Protein AF-A0A9E3GQR1-F1 (afdb_monomer_lite)

Structure (mmCIF, N/CA/C/O backbone):
data_AF-A0A9E3GQR1-F1
#
_entry.id   AF-A0A9E3GQR1-F1
#
loop_
_atom_site.group_PDB
_atom_site.id
_atom_site.type_symbol
_atom_site.label_atom_id
_atom_site.label_alt_id
_atom_site.label_comp_id
_atom_site.label_asym_id
_atom_site.label_entity_id
_atom_site.label_seq_id
_atom_site.pdbx_PDB_ins_code
_atom_site.Cartn_x
_atom_site.Cartn_y
_atom_site.Cartn_z
_atom_site.occupancy
_atom_site.B_iso_or_equiv
_atom_site.auth_seq_id
_atom_site.auth_comp_id
_atom_site.auth_asym_id
_atom_site.auth_atom_id
_atom_site.pdbx_PDB_model_num
ATOM 1 N N . MET A 1 1 ? -14.538 -15.501 52.564 1.00 44.38 1 MET A N 1
ATOM 2 C CA . MET A 1 1 ? -15.039 -14.743 51.399 1.00 44.38 1 MET A CA 1
ATOM 3 C C . MET A 1 1 ? -13.835 -14.453 50.532 1.00 44.38 1 MET A C 1
ATOM 5 O O . MET A 1 1 ? -12.985 -13.691 50.967 1.00 44.38 1 MET A O 1
ATOM 9 N N . ALA A 1 2 ? -13.686 -15.174 49.420 1.00 40.41 2 ALA A N 1
ATOM 10 C CA . ALA A 1 2 ? -12.561 -14.984 48.511 1.00 40.41 2 ALA A CA 1
ATOM 11 C C . ALA A 1 2 ? -12.731 -13.649 47.776 1.00 40.41 2 ALA A C 1
ATOM 13 O O . ALA A 1 2 ? -13.845 -13.305 47.379 1.00 40.41 2 ALA A O 1
ATOM 14 N N . ALA A 1 3 ? -11.638 -12.897 47.686 1.00 46.56 3 ALA A N 1
ATOM 15 C CA . ALA A 1 3 ? -11.563 -11.668 46.924 1.00 46.56 3 ALA A CA 1
ATOM 16 C C . ALA A 1 3 ? -11.595 -11.976 45.419 1.00 46.56 3 ALA A C 1
ATOM 18 O O . ALA A 1 3 ? -11.119 -13.014 44.970 1.00 46.56 3 ALA A O 1
ATOM 19 N N . SER A 1 4 ? -12.198 -11.040 44.703 1.00 56.50 4 SER A N 1
ATOM 20 C CA . SER A 1 4 ? -12.275 -10.858 43.258 1.00 56.50 4 SER A CA 1
ATOM 21 C C . SER A 1 4 ? -10.955 -11.064 42.512 1.00 56.50 4 SER A C 1
ATOM 23 O O . SER A 1 4 ? -9.982 -10.384 42.833 1.00 56.50 4 SER A O 1
ATOM 25 N N . GLU A 1 5 ? -10.986 -11.860 41.443 1.00 49.97 5 GLU A N 1
ATOM 26 C CA . GLU A 1 5 ? -10.009 -11.821 40.346 1.00 49.97 5 GLU A CA 1
ATOM 27 C C . GLU A 1 5 ? -10.717 -12.081 39.003 1.00 49.97 5 GLU A C 1
ATOM 29 O O . GLU A 1 5 ? -10.378 -13.006 38.273 1.00 49.97 5 GLU A O 1
ATOM 34 N N . ASP A 1 6 ? -11.703 -11.251 38.653 1.00 49.91 6 ASP A N 1
ATOM 35 C CA . ASP A 1 6 ? -12.127 -11.119 37.253 1.00 49.91 6 ASP A CA 1
ATOM 36 C C . ASP A 1 6 ? -11.145 -10.161 36.566 1.00 49.91 6 ASP A C 1
ATOM 38 O O . ASP A 1 6 ? -11.406 -8.971 36.387 1.00 49.91 6 ASP A O 1
ATOM 42 N N . THR A 1 7 ? -9.947 -10.664 36.254 1.00 57.44 7 THR A N 1
ATOM 43 C CA . THR A 1 7 ? -9.057 -9.969 35.319 1.00 57.44 7 THR A CA 1
ATOM 44 C C . THR A 1 7 ? -9.609 -10.230 33.927 1.00 57.44 7 THR A C 1
ATOM 46 O O . THR A 1 7 ? -9.342 -11.264 33.324 1.00 57.44 7 THR A O 1
ATOM 49 N N . GLU A 1 8 ? -10.448 -9.314 33.455 1.00 50.88 8 GLU A N 1
ATOM 50 C CA . GLU A 1 8 ? -10.955 -9.307 32.087 1.00 50.88 8 GLU A CA 1
ATOM 51 C C . GLU A 1 8 ? -9.760 -9.268 31.118 1.00 50.88 8 GLU A C 1
ATOM 53 O O . GLU A 1 8 ? -9.038 -8.271 31.020 1.00 50.88 8 GLU A O 1
ATOM 58 N N . ASP A 1 9 ? -9.519 -10.393 30.444 1.00 52.91 9 ASP A N 1
ATOM 59 C CA . ASP A 1 9 ? -8.534 -10.552 29.376 1.00 52.91 9 ASP A CA 1
ATOM 60 C C . ASP A 1 9 ? -8.868 -9.558 28.253 1.00 52.91 9 ASP A C 1
ATOM 62 O O . ASP A 1 9 ? -9.715 -9.801 27.388 1.00 52.91 9 ASP A O 1
ATOM 66 N N . ARG A 1 10 ? -8.226 -8.387 28.267 1.00 56.09 10 ARG A N 1
ATOM 67 C CA . ARG A 1 10 ? -8.328 -7.410 27.182 1.00 56.09 10 ARG A CA 1
ATOM 68 C C . ARG A 1 10 ? -7.622 -7.991 25.960 1.00 56.09 10 ARG A C 1
ATOM 70 O O . ARG A 1 10 ? -6.415 -7.818 25.806 1.00 56.09 10 ARG A O 1
ATOM 77 N N . GLN A 1 11 ? -8.370 -8.685 25.103 1.00 62.16 11 GLN A N 1
ATOM 78 C CA . GLN A 1 11 ? -7.881 -9.142 23.805 1.00 62.16 11 GLN A CA 1
ATOM 79 C C . GLN A 1 11 ? -7.508 -7.923 22.956 1.00 62.16 11 GLN A C 1
ATOM 81 O O . GLN A 1 11 ? -8.365 -7.249 22.389 1.00 62.16 11 GLN A O 1
ATOM 86 N N . ASP A 1 12 ? -6.213 -7.631 22.900 1.00 75.12 12 ASP A N 1
ATOM 87 C CA . ASP A 1 12 ? -5.626 -6.789 21.866 1.00 75.12 12 ASP A CA 1
ATOM 88 C C . ASP A 1 12 ? -5.525 -7.643 20.598 1.00 75.12 12 ASP A C 1
ATOM 90 O O . ASP A 1 12 ? -4.536 -8.334 20.359 1.00 75.12 12 ASP A O 1
ATOM 94 N N . ASP A 1 13 ? -6.614 -7.681 19.827 1.00 88.31 13 ASP A N 1
ATOM 95 C CA . ASP A 1 13 ? -6.699 -8.454 18.584 1.00 88.31 13 ASP A CA 1
ATOM 96 C C . ASP A 1 13 ? -5.868 -7.835 17.441 1.00 88.31 13 ASP A C 1
ATOM 98 O O . ASP A 1 13 ? -5.835 -8.374 16.332 1.00 88.31 13 ASP A O 1
ATOM 102 N N . GLY A 1 14 ? -5.154 -6.731 17.707 1.00 91.38 14 GLY A N 1
ATOM 103 C CA . GLY A 1 14 ? -4.313 -6.033 16.741 1.00 91.38 14 GLY A CA 1
ATOM 104 C C . GLY A 1 14 ? -5.112 -5.361 15.626 1.00 91.38 14 GLY A C 1
ATOM 105 O O . GLY A 1 14 ? -4.546 -5.075 14.562 1.00 91.38 14 GLY A O 1
ATOM 106 N N . LEU A 1 15 ? -6.414 -5.134 15.833 1.00 94.56 15 LEU A N 1
ATOM 107 C CA . LEU A 1 15 ? -7.302 -4.519 14.857 1.00 94.56 15 LEU A CA 1
ATOM 108 C C . LEU A 1 15 ? -7.747 -3.115 15.281 1.00 94.56 15 LEU A C 1
ATOM 110 O O . LEU A 1 15 ? -7.987 -2.829 16.449 1.00 94.56 15 LEU A O 1
ATOM 114 N N . ILE A 1 16 ? -7.922 -2.244 14.290 1.00 94.25 16 ILE A N 1
ATOM 115 C CA . ILE A 1 16 ? -8.527 -0.916 14.425 1.00 94.25 16 ILE A CA 1
ATOM 116 C C . ILE A 1 16 ? -9.829 -0.855 13.623 1.00 94.25 16 ILE A C 1
ATOM 118 O O . ILE A 1 16 ? -9.967 -1.521 12.592 1.00 94.25 16 ILE A O 1
ATOM 122 N N . ALA A 1 17 ? -10.794 -0.071 14.102 1.00 93.69 17 ALA A N 1
ATOM 123 C CA . ALA A 1 17 ? -12.024 0.216 13.371 1.00 93.69 17 ALA A CA 1
ATOM 124 C C . ALA A 1 17 ? -11.780 1.372 12.393 1.00 93.69 17 ALA A C 1
ATOM 126 O O . ALA A 1 17 ? -11.366 2.444 12.819 1.00 93.69 17 ALA A O 1
ATOM 127 N N . GLY A 1 18 ? -12.031 1.146 11.104 1.00 90.62 18 GLY A N 1
ATOM 128 C CA . GLY A 1 18 ? -12.024 2.210 10.101 1.00 90.62 18 GLY A CA 1
ATOM 129 C C . GLY A 1 18 ? -13.372 2.927 10.002 1.00 90.62 18 GLY A C 1
ATOM 130 O O . GLY A 1 18 ? -14.406 2.393 10.411 1.00 90.62 18 GLY A O 1
ATOM 131 N N . ASP A 1 19 ? -13.367 4.101 9.372 1.00 89.12 19 ASP A N 1
ATOM 132 C CA . ASP A 1 19 ? -14.555 4.952 9.173 1.00 89.12 19 ASP A CA 1
ATOM 133 C C . ASP A 1 19 ? -15.680 4.275 8.369 1.00 89.12 19 ASP A C 1
ATOM 135 O O . ASP A 1 19 ? -16.850 4.642 8.469 1.00 89.12 19 ASP A O 1
ATOM 139 N N . ASP A 1 20 ? -15.342 3.256 7.577 1.00 91.75 20 ASP A N 1
ATOM 140 C CA . ASP A 1 20 ? -16.280 2.443 6.798 1.00 91.75 20 ASP A CA 1
ATOM 141 C C . ASP A 1 20 ? -16.865 1.254 7.585 1.00 91.75 20 ASP A C 1
ATOM 143 O O . ASP A 1 20 ? -17.519 0.381 7.007 1.00 91.75 20 ASP A O 1
ATOM 147 N N . GLY A 1 21 ? -16.616 1.191 8.897 1.00 91.69 21 GLY A N 1
ATOM 148 C CA . GLY A 1 21 ? -17.088 0.136 9.793 1.00 91.69 21 GLY A CA 1
ATOM 149 C C . GLY A 1 21 ? -16.331 -1.189 9.663 1.00 91.69 21 GLY A C 1
ATOM 150 O O . GLY A 1 21 ? -16.716 -2.178 10.291 1.00 91.69 21 GLY A O 1
ATOM 151 N N . ARG A 1 22 ? -15.261 -1.250 8.858 1.00 93.44 22 ARG A N 1
ATOM 152 C CA . ARG A 1 22 ? -14.432 -2.455 8.711 1.00 93.44 22 ARG A CA 1
ATOM 153 C C . ARG A 1 22 ? -13.306 -2.470 9.735 1.00 93.44 22 ARG A C 1
ATOM 155 O O . ARG A 1 22 ? -12.705 -1.439 10.024 1.00 93.44 22 ARG A O 1
ATOM 162 N N . ARG A 1 23 ? -12.971 -3.662 10.236 1.00 94.75 23 ARG A N 1
ATOM 163 C CA . ARG A 1 23 ? -11.788 -3.860 11.083 1.00 94.75 23 ARG A CA 1
ATOM 164 C C . ARG A 1 23 ? -10.568 -4.161 10.217 1.00 94.75 23 ARG A C 1
ATOM 166 O O . ARG A 1 23 ? -10.645 -5.018 9.338 1.00 94.75 23 ARG A O 1
ATOM 173 N N . ARG A 1 24 ? -9.463 -3.460 10.456 1.00 95.56 24 ARG A N 1
ATOM 174 C CA . ARG A 1 24 ? -8.188 -3.607 9.730 1.00 95.56 24 ARG A CA 1
ATOM 175 C C . ARG A 1 24 ? -7.042 -3.790 10.704 1.00 95.56 24 ARG A C 1
ATOM 177 O O . ARG A 1 2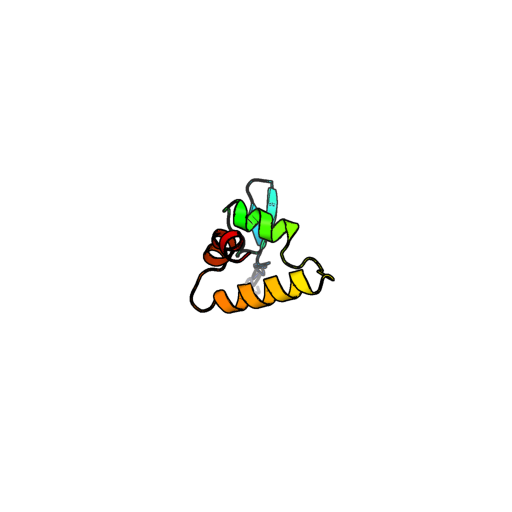4 ? -7.196 -3.470 11.875 1.00 95.56 24 ARG A O 1
ATOM 184 N N . CYS A 1 25 ? -5.898 -4.275 10.233 1.00 95.81 25 CYS A N 1
ATOM 185 C CA . CYS A 1 25 ? -4.708 -4.343 11.074 1.00 95.81 25 CYS A CA 1
ATOM 186 C C . CYS A 1 25 ? -4.317 -2.951 11.593 1.00 95.81 25 CYS A C 1
ATOM 188 O O . CYS A 1 25 ? -4.402 -1.964 10.861 1.00 95.81 25 CYS A O 1
ATOM 190 N N . TRP A 1 26 ? -3.828 -2.891 12.832 1.00 94.31 26 TRP A N 1
ATOM 191 C CA . TRP A 1 26 ? -3.456 -1.654 13.530 1.00 94.31 26 TRP A CA 1
ATOM 192 C C . TRP A 1 26 ? -2.492 -0.745 12.753 1.00 94.31 26 TRP A C 1
ATOM 194 O O . TRP A 1 26 ? -2.524 0.471 12.914 1.00 94.31 26 TRP A O 1
ATOM 204 N N . TRP A 1 27 ? -1.648 -1.317 11.890 1.00 93.56 27 TRP A N 1
ATOM 205 C CA . TRP A 1 27 ? -0.659 -0.575 11.105 1.00 93.56 27 TRP A CA 1
ATOM 206 C C . TRP A 1 27 ? -1.242 0.146 9.884 1.00 93.56 27 TRP A C 1
ATOM 208 O O . TRP A 1 27 ? -0.557 0.981 9.296 1.00 93.56 27 TRP A O 1
ATOM 218 N N . CYS A 1 28 ? -2.471 -0.183 9.475 1.00 93.56 28 CYS A N 1
ATOM 219 C CA . CYS A 1 28 ? -3.085 0.363 8.266 1.00 93.56 28 CYS A CA 1
ATOM 220 C C . CYS A 1 28 ? -3.347 1.875 8.381 1.00 93.56 28 CYS A C 1
ATOM 222 O O . CYS A 1 28 ? -3.159 2.606 7.407 1.00 93.56 28 CYS A O 1
ATOM 224 N N . GLY A 1 29 ? -3.758 2.339 9.568 1.00 91.19 29 GLY A N 1
ATOM 225 C CA . GLY A 1 29 ? -4.223 3.712 9.781 1.00 91.19 29 GLY A CA 1
ATOM 226 C C . GLY A 1 29 ? -5.365 4.104 8.834 1.00 91.19 29 GLY A C 1
ATOM 227 O O . GLY A 1 29 ? -6.081 3.238 8.326 1.00 91.19 29 GLY A O 1
ATOM 228 N N . ASP A 1 30 ? -5.476 5.409 8.562 1.00 92.50 30 ASP A N 1
ATOM 229 C CA . ASP A 1 30 ? -6.598 6.000 7.812 1.00 92.50 30 ASP A CA 1
ATOM 230 C C . ASP A 1 30 ? -6.193 6.602 6.452 1.00 92.50 30 ASP A C 1
ATOM 232 O O . ASP A 1 30 ? -7.038 7.117 5.719 1.00 92.50 30 ASP A O 1
ATOM 236 N N . ASP A 1 31 ? -4.903 6.561 6.080 1.00 94.62 31 ASP A N 1
ATOM 237 C CA . ASP A 1 31 ? -4.454 7.060 4.771 1.00 94.62 31 ASP A CA 1
ATOM 238 C C . ASP A 1 31 ? -5.099 6.206 3.655 1.00 94.62 31 ASP A C 1
ATOM 240 O O . ASP A 1 31 ? -4.851 4.995 3.602 1.00 94.62 31 ASP A O 1
ATOM 244 N N . PRO A 1 32 ? -5.889 6.797 2.732 1.00 95.38 32 PRO A N 1
ATOM 245 C CA . PRO A 1 32 ? -6.623 6.037 1.721 1.00 95.38 32 PRO A CA 1
ATOM 246 C C . PRO A 1 32 ? -5.737 5.160 0.830 1.00 95.38 32 PRO A C 1
ATOM 248 O O . PRO A 1 32 ? -6.178 4.098 0.384 1.00 95.38 32 PRO A O 1
ATOM 251 N N . LEU A 1 33 ? -4.490 5.572 0.570 1.00 96.44 33 LEU A N 1
ATOM 252 C CA . LEU A 1 33 ? -3.537 4.769 -0.199 1.00 96.44 33 LEU A CA 1
ATOM 253 C C . LEU A 1 33 ? -3.134 3.519 0.583 1.00 96.44 33 LEU A C 1
ATOM 255 O O . LEU A 1 33 ? -3.057 2.428 0.015 1.00 96.44 33 LEU A O 1
ATOM 259 N N . TYR A 1 34 ? -2.891 3.674 1.883 1.00 95.88 34 TYR A N 1
ATOM 260 C CA . TYR A 1 34 ? -2.473 2.568 2.732 1.00 95.88 34 TYR A CA 1
ATOM 261 C C . TYR A 1 34 ? -3.628 1.591 2.980 1.00 95.88 34 TYR A C 1
ATOM 263 O O . TYR A 1 34 ? -3.437 0.381 2.869 1.00 95.88 34 TYR A O 1
ATOM 271 N N . VAL A 1 35 ? -4.839 2.119 3.183 1.00 96.69 35 VAL A N 1
ATOM 272 C CA . VAL A 1 35 ? -6.088 1.349 3.273 1.00 96.69 35 VAL A CA 1
ATOM 273 C C . VAL A 1 35 ? -6.344 0.549 1.999 1.00 96.69 35 VAL A C 1
ATOM 275 O O . VAL A 1 35 ? -6.613 -0.651 2.059 1.00 96.69 35 VAL A O 1
ATOM 278 N N . ALA A 1 36 ? -6.214 1.175 0.827 1.00 96.94 36 ALA A N 1
ATOM 279 C CA . ALA A 1 36 ? -6.390 0.478 -0.442 1.00 96.94 36 ALA A CA 1
ATOM 280 C C . ALA A 1 36 ? -5.348 -0.637 -0.633 1.00 96.94 36 ALA A C 1
ATOM 282 O O . ALA A 1 36 ? -5.707 -1.733 -1.071 1.00 96.94 36 ALA A O 1
ATOM 283 N N . TYR A 1 37 ? -4.086 -0.375 -0.276 1.00 97.25 37 TYR A N 1
ATOM 284 C CA . TYR A 1 37 ? -3.017 -1.372 -0.310 1.00 97.25 37 TYR A CA 1
ATOM 285 C C . TYR A 1 37 ? -3.302 -2.547 0.638 1.00 97.25 37 TYR A C 1
ATOM 287 O O . TYR A 1 37 ? -3.237 -3.702 0.215 1.00 97.25 37 TYR A O 1
ATOM 295 N N . HIS A 1 38 ? -3.676 -2.270 1.890 1.00 97.19 38 HIS A N 1
ATOM 296 C CA . HIS A 1 38 ? -4.050 -3.282 2.879 1.00 97.19 38 HIS A CA 1
ATOM 297 C C . HIS A 1 38 ? -5.191 -4.172 2.363 1.00 97.19 38 HIS A C 1
ATOM 299 O O . HIS A 1 38 ? -5.061 -5.392 2.320 1.00 97.19 38 HIS A O 1
ATOM 305 N N . ASP A 1 39 ? -6.289 -3.565 1.908 1.00 96.75 39 ASP A N 1
ATOM 306 C CA . ASP A 1 39 ? -7.511 -4.296 1.563 1.00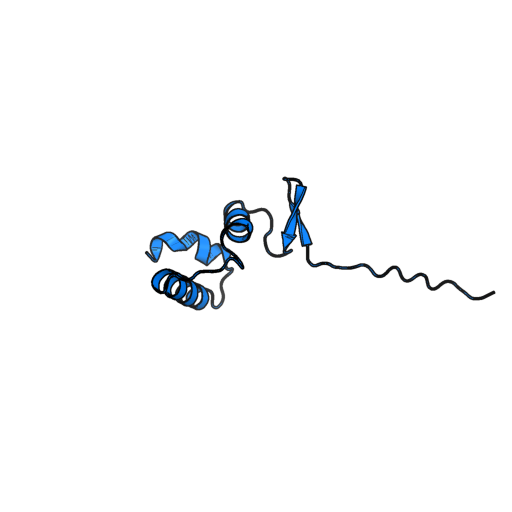 96.75 39 ASP A CA 1
ATOM 307 C C . ASP A 1 39 ? -7.379 -5.137 0.282 1.00 96.75 39 ASP A C 1
ATOM 309 O O . ASP A 1 39 ? -8.049 -6.168 0.124 1.00 96.75 39 ASP A O 1
ATOM 313 N N . ARG A 1 40 ? -6.561 -4.676 -0.672 1.00 96.94 40 ARG A N 1
ATOM 314 C CA . ARG A 1 40 ? -6.533 -5.224 -2.038 1.00 96.94 40 ARG A CA 1
ATOM 315 C C . ARG A 1 40 ? -5.244 -5.942 -2.399 1.00 96.94 40 ARG A C 1
ATOM 317 O O . ARG A 1 40 ? -5.275 -6.765 -3.310 1.00 96.94 40 ARG A O 1
ATOM 324 N N . GLU A 1 41 ? -4.135 -5.655 -1.726 1.00 96.69 41 GLU A N 1
ATOM 325 C CA . GLU A 1 41 ? -2.817 -6.154 -2.130 1.00 96.69 41 GLU A CA 1
ATOM 326 C C . GLU A 1 41 ? -2.072 -6.904 -1.029 1.00 96.69 41 GLU A C 1
ATOM 328 O O . GLU A 1 41 ? -1.382 -7.884 -1.328 1.00 96.69 41 GLU A O 1
ATOM 333 N N . TRP A 1 42 ? -2.168 -6.448 0.221 1.00 96.31 42 TRP A N 1
ATOM 334 C CA . TRP A 1 42 ? -1.429 -7.042 1.329 1.00 96.31 42 TRP A CA 1
ATOM 335 C C . TRP A 1 42 ? -2.000 -8.417 1.699 1.00 96.31 42 TRP A C 1
ATOM 337 O O . TRP A 1 42 ? -3.212 -8.609 1.771 1.00 96.31 42 TRP A O 1
ATOM 347 N N . GLY A 1 43 ? -1.123 -9.411 1.861 1.00 95.12 43 GLY A N 1
ATOM 348 C CA . GLY A 1 43 ? -1.510 -10.794 2.170 1.00 95.12 43 GLY A CA 1
ATOM 349 C C . GLY A 1 43 ? -2.276 -11.537 1.061 1.00 95.12 43 GLY A C 1
ATOM 350 O O . GLY A 1 43 ? -2.611 -12.708 1.230 1.00 95.12 43 GLY A O 1
ATOM 351 N N . ARG A 1 44 ? -2.552 -10.901 -0.087 1.00 95.75 44 ARG A N 1
ATOM 352 C CA . ARG A 1 44 ? -3.190 -11.552 -1.239 1.00 95.75 44 ARG A CA 1
ATOM 353 C C . ARG A 1 44 ? -2.152 -12.359 -2.036 1.00 95.75 44 ARG A C 1
ATOM 355 O O . ARG A 1 44 ? -1.091 -11.807 -2.344 1.00 95.75 44 ARG A O 1
ATOM 362 N N . PRO A 1 45 ? -2.444 -13.618 -2.419 1.00 96.62 45 PRO A N 1
ATOM 363 C CA . PRO A 1 45 ? -1.546 -14.413 -3.254 1.00 96.62 45 PRO A CA 1
ATOM 364 C C . PRO A 1 45 ? -1.210 -13.719 -4.579 1.00 96.62 45 PRO A C 1
ATOM 366 O O . PRO A 1 45 ? -2.084 -13.151 -5.235 1.00 96.62 45 PRO A O 1
ATOM 369 N N . VAL A 1 46 ? 0.059 -13.791 -4.982 1.00 95.81 46 VAL A N 1
ATOM 370 C CA . VAL A 1 46 ? 0.556 -13.316 -6.280 1.00 95.81 4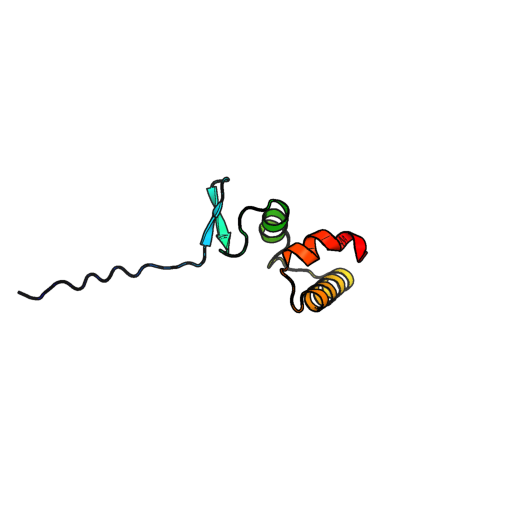6 VAL A CA 1
ATOM 371 C C . VAL A 1 46 ? 1.333 -14.463 -6.914 1.00 95.81 46 VAL A C 1
ATOM 373 O O . VAL A 1 46 ? 2.223 -15.017 -6.279 1.00 95.81 46 VAL A O 1
ATOM 376 N N . HIS A 1 47 ? 0.978 -14.821 -8.148 1.00 96.19 47 HIS A N 1
ATOM 377 C CA . HIS A 1 47 ? 1.588 -15.933 -8.892 1.00 96.19 47 HIS A CA 1
ATOM 378 C C . HIS A 1 47 ? 2.372 -15.478 -10.130 1.00 96.19 47 HIS A C 1
ATOM 380 O O . HIS A 1 47 ? 2.891 -16.307 -10.863 1.00 96.19 47 HIS A O 1
ATOM 386 N N . ASP A 1 48 ? 2.413 -14.172 -10.385 1.00 97.62 48 ASP A N 1
ATOM 387 C CA . ASP A 1 48 ? 3.176 -13.586 -11.482 1.00 97.62 48 ASP A CA 1
ATOM 388 C C . ASP A 1 48 ? 4.593 -13.249 -11.002 1.00 97.62 48 ASP A C 1
ATOM 390 O O . ASP A 1 48 ? 4.757 -12.474 -10.055 1.00 97.62 48 ASP A O 1
ATOM 394 N N . ASP A 1 49 ? 5.603 -13.833 -11.648 1.00 97.69 49 ASP A N 1
ATOM 395 C CA . ASP A 1 49 ? 7.007 -13.725 -11.234 1.00 97.69 49 ASP A CA 1
ATOM 396 C C . ASP A 1 49 ? 7.516 -12.280 -11.266 1.00 97.69 49 ASP A C 1
ATOM 398 O O . ASP A 1 49 ? 8.225 -11.847 -10.356 1.00 97.69 49 ASP A O 1
ATOM 402 N N . THR A 1 50 ? 7.125 -11.500 -12.278 1.00 96.06 50 THR A N 1
ATOM 403 C CA . THR A 1 50 ? 7.528 -10.093 -12.397 1.00 96.06 50 THR A CA 1
ATOM 404 C C . THR A 1 50 ? 6.948 -9.257 -11.261 1.00 96.06 50 THR A C 1
ATOM 406 O O . THR A 1 50 ? 7.677 -8.488 -10.638 1.00 96.06 50 THR A O 1
ATOM 409 N N . ARG A 1 51 ? 5.669 -9.442 -10.921 1.00 93.75 51 ARG A N 1
ATOM 410 C CA . ARG A 1 51 ? 5.037 -8.762 -9.780 1.00 93.75 51 ARG A CA 1
ATOM 411 C C . ARG A 1 51 ? 5.615 -9.202 -8.442 1.00 93.75 51 ARG A C 1
ATOM 413 O O . ARG A 1 51 ? 5.711 -8.382 -7.530 1.00 93.75 51 ARG A O 1
ATOM 420 N N . LEU A 1 52 ? 5.980 -10.476 -8.296 1.00 95.88 52 LEU A N 1
ATOM 421 C CA . LEU A 1 52 ? 6.670 -10.957 -7.099 1.00 9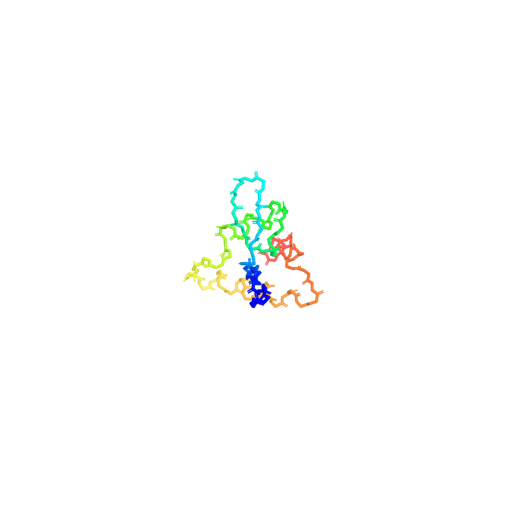5.88 52 LEU A CA 1
ATOM 422 C C . LEU A 1 52 ? 8.048 -10.303 -6.958 1.00 95.88 52 LEU A C 1
ATOM 424 O O . LEU A 1 52 ? 8.386 -9.832 -5.872 1.00 95.88 52 LEU A O 1
ATOM 428 N N . PHE A 1 53 ? 8.809 -10.212 -8.050 1.00 96.06 53 PHE A N 1
ATOM 429 C CA . PHE A 1 53 ? 10.102 -9.534 -8.064 1.00 96.06 53 PHE A CA 1
ATOM 430 C C . PHE A 1 53 ? 9.972 -8.029 -7.779 1.00 96.06 53 PHE A C 1
ATOM 432 O O . PHE A 1 53 ? 10.717 -7.514 -6.949 1.00 96.06 53 PHE A O 1
ATOM 439 N N . GLU A 1 54 ? 8.990 -7.338 -8.375 1.00 95.62 54 GLU A N 1
ATOM 440 C CA . GLU A 1 54 ? 8.677 -5.931 -8.067 1.00 95.62 54 GLU A CA 1
ATOM 441 C C . GLU A 1 54 ? 8.428 -5.751 -6.563 1.00 95.62 54 GLU A C 1
ATOM 443 O O . GLU A 1 54 ? 9.050 -4.893 -5.937 1.00 95.62 54 GLU A O 1
ATOM 448 N N . LYS A 1 55 ? 7.584 -6.597 -5.951 1.00 94.56 55 LYS A N 1
ATOM 449 C CA . LYS A 1 55 ? 7.333 -6.554 -4.501 1.00 94.56 55 LYS A CA 1
ATOM 450 C C . LYS A 1 55 ? 8.618 -6.748 -3.696 1.00 94.56 55 LYS A C 1
ATOM 452 O O . LYS A 1 55 ? 8.894 -5.940 -2.818 1.00 94.56 55 LYS A O 1
ATOM 457 N N . LEU A 1 56 ? 9.417 -7.765 -4.019 1.00 95.75 56 LEU A N 1
ATOM 458 C CA . LEU A 1 56 ? 10.674 -8.047 -3.321 1.00 95.75 56 LEU A CA 1
ATOM 459 C C . LEU A 1 56 ? 11.648 -6.858 -3.372 1.00 95.75 56 LEU A C 1
ATOM 461 O O . LEU A 1 56 ? 12.261 -6.508 -2.366 1.00 95.75 56 LEU A O 1
ATOM 465 N N . VAL A 1 57 ? 11.777 -6.220 -4.536 1.00 95.75 57 VAL A N 1
ATOM 466 C CA . VAL A 1 57 ? 12.640 -5.049 -4.720 1.00 95.75 57 VAL A CA 1
ATOM 467 C C . VAL A 1 57 ? 12.131 -3.849 -3.913 1.00 95.75 57 VAL A C 1
ATOM 469 O O . VAL A 1 57 ? 12.924 -3.180 -3.249 1.00 95.75 57 VAL A O 1
ATOM 472 N N . LEU A 1 58 ? 10.819 -3.590 -3.918 1.00 96.19 58 LEU A N 1
ATOM 473 C CA . LEU A 1 58 ? 10.217 -2.499 -3.143 1.00 96.19 58 LEU A CA 1
ATOM 474 C C . LEU A 1 58 ? 10.437 -2.669 -1.630 1.00 96.19 58 LEU A C 1
ATOM 476 O O . LEU A 1 58 ? 10.753 -1.687 -0.959 1.00 96.19 58 LEU A O 1
ATOM 480 N N . GLU A 1 59 ? 10.334 -3.894 -1.107 1.00 95.31 59 GLU A N 1
ATOM 481 C CA . GLU A 1 59 ? 10.656 -4.219 0.295 1.00 95.31 59 GLU A CA 1
ATOM 482 C C . GLU A 1 59 ? 12.124 -3.895 0.628 1.00 95.31 59 GLU A C 1
ATOM 484 O O . GLU A 1 59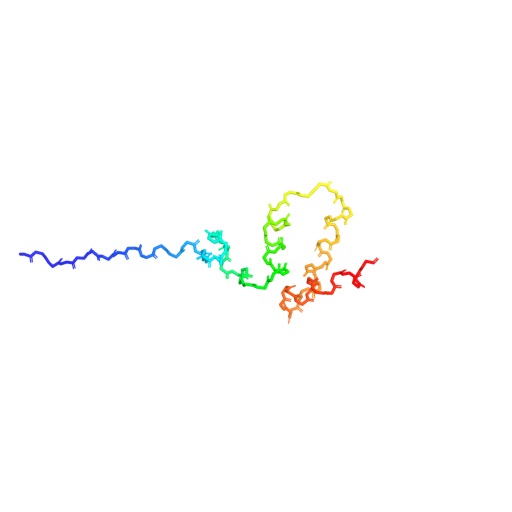 ? 12.420 -3.319 1.674 1.00 95.31 59 GLU A O 1
ATOM 489 N N . GLY A 1 60 ? 13.056 -4.155 -0.296 1.00 95.06 60 GLY A N 1
ATOM 490 C CA . GLY A 1 60 ? 14.463 -3.775 -0.134 1.00 95.06 60 GLY A CA 1
ATOM 491 C C . GLY A 1 60 ? 14.674 -2.260 -0.006 1.00 95.06 60 GLY A C 1
ATOM 492 O O . GLY A 1 60 ? 15.459 -1.803 0.829 1.00 95.06 60 GLY A O 1
ATOM 493 N N . PHE A 1 61 ? 13.932 -1.461 -0.778 1.00 94.62 61 PHE A N 1
ATOM 494 C CA . PHE A 1 61 ? 13.992 0.002 -0.692 1.00 94.62 61 PHE A CA 1
ATOM 495 C C . PHE A 1 61 ? 13.396 0.571 0.601 1.00 94.62 61 PHE A C 1
ATOM 497 O O . PHE A 1 61 ? 13.642 1.737 0.913 1.00 94.62 61 PHE A O 1
ATOM 504 N N . GLN A 1 62 ? 12.650 -0.220 1.377 1.00 96.50 62 GLN A N 1
ATOM 505 C CA . GLN A 1 62 ? 12.053 0.234 2.631 1.00 96.50 62 GLN A CA 1
ATOM 506 C C . GLN A 1 62 ? 13.087 0.471 3.745 1.00 96.50 62 GLN A C 1
ATOM 508 O O . GLN A 1 62 ? 12.763 1.129 4.727 1.00 96.50 62 GLN A O 1
ATOM 513 N N . SER A 1 63 ? 14.320 -0.036 3.651 1.00 96.25 63 SER A N 1
ATOM 514 C CA . SER A 1 63 ? 15.294 0.043 4.752 1.00 96.25 63 SER A CA 1
ATOM 515 C C . SER A 1 63 ? 15.456 1.468 5.321 1.00 96.25 63 SER A C 1
ATOM 517 O O . SER A 1 63 ? 16.011 2.354 4.674 1.00 96.25 63 SER A O 1
ATOM 519 N N . GLY A 1 64 ? 14.988 1.677 6.559 1.00 96.12 64 GLY A N 1
ATOM 520 C CA . GLY A 1 64 ? 15.031 2.971 7.255 1.00 96.12 64 GLY A CA 1
ATOM 521 C C . GLY A 1 64 ? 13.895 3.949 6.915 1.00 96.12 64 GLY A C 1
ATOM 522 O O . GLY A 1 64 ? 13.933 5.098 7.352 1.00 96.12 64 GLY A O 1
ATOM 523 N N . LEU A 1 65 ? 12.883 3.520 6.159 1.00 96.25 65 LEU A N 1
ATOM 524 C CA . LEU A 1 65 ? 11.734 4.316 5.732 1.00 96.25 65 LEU A CA 1
ATOM 525 C C . LEU A 1 65 ? 10.413 3.680 6.189 1.00 96.25 65 LEU A C 1
ATOM 527 O O . LEU A 1 65 ? 10.296 2.470 6.380 1.00 96.25 65 LEU A O 1
ATOM 531 N N . ALA A 1 66 ? 9.374 4.504 6.315 1.00 94.69 66 ALA A N 1
ATOM 532 C CA . ALA A 1 66 ? 8.009 4.006 6.435 1.00 94.69 66 ALA A CA 1
ATOM 533 C C . ALA A 1 66 ? 7.532 3.428 5.088 1.00 94.69 66 ALA A C 1
ATOM 535 O O . ALA A 1 66 ? 7.783 4.023 4.039 1.00 94.69 66 ALA A O 1
ATOM 536 N N . TRP A 1 67 ? 6.782 2.321 5.101 1.00 96.06 67 TRP A N 1
ATOM 537 C CA . TRP A 1 67 ? 6.284 1.679 3.873 1.00 96.06 67 TRP A CA 1
ATOM 538 C C . TRP A 1 67 ? 5.416 2.604 3.006 1.00 96.06 67 TRP A C 1
ATOM 540 O O . TRP A 1 67 ? 5.511 2.582 1.780 1.00 96.06 67 TRP A O 1
ATOM 550 N N . ILE A 1 68 ? 4.648 3.510 3.622 1.00 95.94 68 ILE A N 1
ATOM 551 C CA . ILE A 1 68 ? 3.869 4.526 2.896 1.00 95.94 68 ILE A CA 1
ATOM 552 C C . ILE A 1 68 ? 4.747 5.416 1.996 1.00 95.94 68 ILE A C 1
ATOM 554 O O . ILE A 1 68 ? 4.305 5.845 0.930 1.00 95.94 68 ILE A O 1
ATOM 558 N N . THR A 1 69 ? 6.011 5.652 2.369 1.00 95.94 69 THR A N 1
ATOM 559 C CA . THR A 1 69 ? 6.987 6.373 1.537 1.00 95.94 69 THR A CA 1
ATOM 560 C C . THR A 1 69 ? 7.287 5.608 0.251 1.00 95.94 69 THR A C 1
ATOM 562 O O . THR A 1 69 ? 7.358 6.213 -0.819 1.00 95.94 69 THR A O 1
ATOM 565 N N . ILE A 1 70 ? 7.421 4.283 0.342 1.00 96.50 70 ILE A N 1
ATOM 566 C CA . ILE A 1 70 ? 7.657 3.406 -0.809 1.00 96.50 70 ILE A CA 1
ATOM 567 C C . ILE A 1 70 ? 6.403 3.317 -1.678 1.00 96.50 70 ILE A C 1
ATOM 569 O O . ILE A 1 70 ? 6.494 3.518 -2.887 1.00 96.50 70 ILE A O 1
ATOM 573 N N . LEU A 1 71 ? 5.220 3.128 -1.080 1.00 95.81 71 LEU A N 1
ATOM 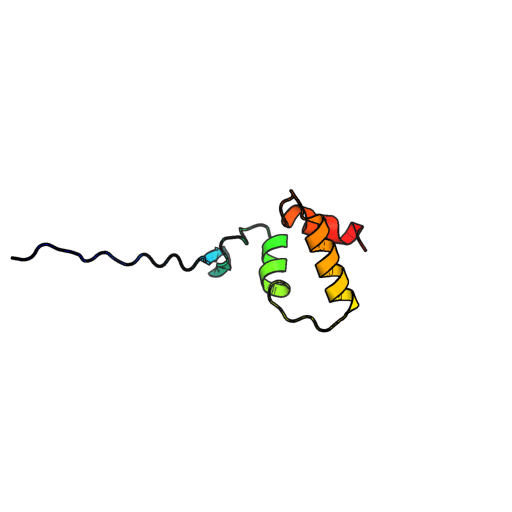574 C CA . LEU A 1 71 ? 3.948 3.095 -1.814 1.00 95.81 71 LEU A CA 1
ATOM 575 C C . LEU A 1 71 ? 3.727 4.360 -2.650 1.00 95.81 71 LEU A C 1
ATOM 577 O O . LEU A 1 71 ? 3.370 4.266 -3.822 1.00 95.81 71 LEU A O 1
ATOM 581 N N . ARG A 1 72 ? 4.007 5.541 -2.087 1.00 96.06 72 ARG A N 1
ATOM 582 C CA . ARG A 1 72 ? 3.892 6.825 -2.800 1.00 96.06 72 ARG A CA 1
ATOM 583 C C . ARG A 1 72 ? 4.897 6.978 -3.947 1.00 96.06 72 ARG A C 1
ATOM 585 O O . ARG A 1 72 ? 4.636 7.739 -4.872 1.00 96.06 72 ARG A O 1
ATOM 592 N N . LYS A 1 73 ? 6.039 6.281 -3.899 1.00 95.12 73 LYS A N 1
ATOM 593 C CA . LYS A 1 73 ? 7.075 6.303 -4.946 1.00 95.12 73 LYS A CA 1
ATOM 594 C C . LYS A 1 73 ? 6.978 5.147 -5.939 1.00 95.12 73 LYS A C 1
ATOM 596 O O . LYS A 1 73 ? 7.720 5.167 -6.913 1.00 95.12 73 LYS A O 1
ATOM 601 N N . ARG A 1 74 ? 6.082 4.176 -5.730 1.00 93.81 74 ARG A N 1
ATOM 602 C CA . ARG A 1 74 ? 5.996 2.941 -6.527 1.00 93.81 74 ARG A CA 1
ATOM 603 C C . ARG A 1 74 ? 5.966 3.195 -8.035 1.00 93.81 74 ARG A C 1
ATOM 605 O O . ARG A 1 74 ? 6.667 2.515 -8.768 1.00 93.81 74 ARG A O 1
ATOM 612 N N . GLU A 1 75 ? 5.205 4.189 -8.486 1.00 92.88 75 GLU A N 1
ATOM 613 C CA . GLU A 1 75 ? 5.107 4.503 -9.917 1.00 92.88 75 GLU A CA 1
ATOM 614 C C . GLU A 1 75 ? 6.424 5.019 -10.511 1.00 92.88 75 GLU A C 1
ATOM 616 O O . GLU A 1 75 ? 6.711 4.765 -11.668 1.00 92.88 75 GLU A O 1
ATOM 621 N N . ALA A 1 76 ? 7.269 5.681 -9.718 1.00 91.38 76 ALA A N 1
ATOM 622 C CA . ALA A 1 76 ? 8.581 6.134 -10.177 1.00 91.38 76 ALA A CA 1
ATOM 623 C C . ALA A 1 76 ? 9.619 4.998 -10.289 1.00 91.38 76 ALA A C 1
ATOM 625 O O . ALA A 1 76 ? 10.710 5.233 -10.803 1.00 91.38 76 ALA A O 1
ATOM 626 N N . PHE A 1 77 ? 9.315 3.800 -9.774 1.00 84.06 77 PHE A N 1
ATOM 627 C CA . PHE A 1 77 ? 10.165 2.608 -9.885 1.00 84.06 77 PHE A CA 1
ATOM 628 C C . PHE A 1 77 ? 9.795 1.706 -11.076 1.00 84.06 77 PHE A C 1
ATOM 630 O O . PHE A 1 77 ? 10.485 0.711 -11.298 1.00 84.06 77 PHE A O 1
ATOM 637 N N . ARG A 1 78 ? 8.715 2.026 -11.801 1.00 84.06 78 ARG A N 1
ATOM 638 C CA . ARG A 1 78 ? 8.233 1.291 -12.979 1.00 84.06 78 ARG A CA 1
ATOM 639 C C . ARG A 1 78 ? 8.740 1.924 -14.265 1.00 84.06 78 ARG A C 1
ATOM 641 O O . ARG A 1 78 ? 9.007 1.144 -15.204 1.00 84.06 78 ARG A O 1
#

Foldseek 3Di:
DDDDDPPPPPPPVQWDQEPVRDIFGVLQPHDVLSVCCRVPPPPDDDDDPVVVVLVVVLVVVCVVHDSVVSSVCSVVVD

Sequence (78 aa):
MAASEDTEDRQDDGLIAGDDGRRRCWWCGDDPLYVAYHDREWGRPVHDDTRLFEKLVLEGFQSGLAWITILRKREAFR

pLDDT: mean 88.29, std 15.41, range [40.41, 97.69]

Radius of gyration: 18.58 Å; chains: 1; bounding box: 32×23×64 Å

Secondary structure (DSSP, 8-state):
-------------SEEE-TTS-EEETTS-S-HHHHHHHHHTTT-----HHHHHHHHHHHHHTTTS-HHHHHHHGGGG-